Protein AF-A0A383F7Q1-F1 (afdb_monomer_lite)

Structure (mmCIF, N/CA/C/O backbone):
data_AF-A0A383F7Q1-F1
#
_entry.id   AF-A0A383F7Q1-F1
#
loop_
_atom_site.group_PDB
_atom_site.id
_atom_site.type_symbol
_atom_site.label_atom_id
_atom_site.label_alt_id
_atom_site.label_comp_id
_atom_site.label_asym_id
_atom_site.label_entity_id
_atom_site.label_seq_id
_atom_site.pdbx_PDB_ins_code
_atom_site.Cartn_x
_atom_site.Cartn_y
_atom_site.Cartn_z
_atom_site.occupancy
_atom_site.B_iso_or_equiv
_atom_site.auth_seq_id
_atom_site.auth_comp_id
_atom_site.auth_asym_id
_atom_site.auth_atom_id
_atom_site.pdbx_PDB_model_num
ATOM 1 N N . GLY A 1 1 ? -14.863 2.192 -44.068 1.00 37.00 1 GLY A N 1
ATOM 2 C CA . GLY A 1 1 ? -14.288 1.017 -43.386 1.00 37.00 1 GLY A CA 1
ATOM 3 C C . GLY A 1 1 ? -14.151 1.325 -41.914 1.00 37.00 1 GLY A C 1
ATOM 4 O O . GLY A 1 1 ? -13.379 2.206 -41.568 1.00 37.00 1 GLY A O 1
ATOM 5 N N . TRP A 1 2 ? -14.928 0.644 -41.075 1.00 38.66 2 TRP A N 1
ATOM 6 C CA . TRP A 1 2 ? -15.170 0.954 -39.655 1.00 38.66 2 TRP A CA 1
ATOM 7 C C . TRP A 1 2 ? -13.992 0.669 -38.700 1.00 38.66 2 TRP A C 1
ATOM 9 O O . TRP A 1 2 ? -14.133 0.775 -37.492 1.00 38.66 2 TRP A O 1
ATOM 19 N N . PHE A 1 3 ? -12.809 0.354 -39.230 1.00 49.56 3 PHE A N 1
ATOM 20 C CA . PHE A 1 3 ? -11.633 -0.057 -38.452 1.00 49.56 3 PHE A CA 1
ATOM 21 C C . PHE A 1 3 ? -10.639 1.077 -38.147 1.00 49.56 3 PHE A C 1
ATOM 23 O O . PHE A 1 3 ? -9.501 0.823 -37.762 1.00 49.56 3 PHE A O 1
ATOM 30 N N . LYS A 1 4 ? -11.036 2.344 -38.314 1.00 50.38 4 LYS A N 1
ATOM 31 C CA . LYS A 1 4 ? -10.170 3.509 -38.056 1.00 50.38 4 LYS A CA 1
ATOM 32 C C . LYS A 1 4 ? -10.754 4.442 -36.994 1.00 50.38 4 LYS A C 1
ATOM 34 O O . LYS A 1 4 ? -11.189 5.537 -37.330 1.00 50.38 4 LYS A O 1
ATOM 39 N N . LYS A 1 5 ? -10.737 3.993 -35.733 1.00 47.09 5 LYS A N 1
ATOM 40 C CA . LYS A 1 5 ? -10.436 4.768 -34.501 1.00 47.09 5 LYS A CA 1
ATOM 41 C C . LYS A 1 5 ? -10.984 4.042 -33.270 1.00 47.09 5 LYS A C 1
ATOM 43 O O . LYS A 1 5 ? -12.054 4.361 -32.776 1.00 47.09 5 LYS A O 1
ATOM 48 N N . SER A 1 6 ? -10.218 3.093 -32.752 1.00 43.78 6 SER A N 1
ATOM 49 C CA . SER A 1 6 ? -10.266 2.745 -31.325 1.00 43.78 6 SER A CA 1
ATOM 50 C C . SER A 1 6 ? -8.975 2.029 -30.934 1.00 43.78 6 SER A C 1
ATOM 52 O O . SER A 1 6 ? -8.982 0.953 -30.344 1.00 43.78 6 SER A O 1
ATOM 54 N N . VAL A 1 7 ? -7.837 2.594 -31.336 1.00 48.31 7 VAL A N 1
ATOM 55 C CA . VAL A 1 7 ? -6.577 2.283 -30.666 1.00 48.31 7 VAL A CA 1
ATOM 56 C C . VAL A 1 7 ? -6.422 3.378 -29.626 1.00 48.31 7 VAL A C 1
ATOM 58 O O . VAL A 1 7 ? -5.898 4.450 -29.909 1.00 48.31 7 VAL A O 1
ATOM 61 N N . ASP A 1 8 ? -6.989 3.121 -28.450 1.00 49.12 8 ASP A N 1
ATOM 62 C CA . ASP A 1 8 ? -6.785 3.912 -27.238 1.00 49.12 8 ASP A CA 1
ATOM 63 C C . ASP A 1 8 ? -5.370 3.604 -26.709 1.00 49.12 8 ASP A C 1
ATOM 65 O O . ASP A 1 8 ? -5.141 2.899 -25.721 1.00 49.12 8 ASP A O 1
ATOM 69 N N . THR A 1 9 ? -4.367 4.036 -27.472 1.00 52.88 9 THR A N 1
ATOM 70 C CA . THR A 1 9 ? -2.955 4.038 -27.082 1.00 52.88 9 THR A CA 1
ATOM 71 C C . THR A 1 9 ? -2.767 5.100 -26.007 1.00 52.88 9 THR A C 1
ATOM 73 O O . THR A 1 9 ? -2.426 6.227 -26.323 1.00 52.88 9 THR A O 1
ATOM 76 N N . GLU A 1 10 ? -3.099 4.722 -24.770 1.00 52.03 10 GLU A N 1
ATOM 77 C CA . GLU A 1 10 ? -2.599 5.207 -23.463 1.00 52.03 10 GLU A CA 1
ATOM 78 C C . GLU A 1 10 ? -3.536 4.813 -22.298 1.00 52.03 10 GLU A C 1
ATOM 80 O O . GLU A 1 10 ? -3.481 5.376 -21.205 1.00 52.03 10 GLU A O 1
ATOM 85 N N . GLN A 1 11 ? -4.392 3.800 -22.472 1.00 65.75 11 GLN A N 1
ATOM 86 C CA . GLN A 1 11 ? -5.237 3.331 -21.376 1.00 65.75 11 GLN A CA 1
ATOM 87 C C . GLN A 1 11 ? -4.372 2.714 -20.263 1.00 65.75 11 GLN A C 1
ATOM 89 O O . GLN A 1 11 ? -3.757 1.659 -20.430 1.00 65.75 11 GLN A O 1
ATOM 94 N N . CYS A 1 12 ? -4.294 3.411 -19.130 1.00 80.44 12 CYS A N 1
ATOM 95 C CA . CYS A 1 12 ? -3.627 2.987 -17.901 1.00 80.44 12 CYS A CA 1
ATOM 96 C C . CYS A 1 12 ? -4.105 1.576 -17.513 1.00 80.44 12 CYS A C 1
ATOM 98 O O . CYS A 1 12 ? -5.238 1.403 -17.071 1.00 80.44 12 CYS A O 1
ATOM 100 N N . ARG A 1 13 ? -3.269 0.544 -17.693 1.00 89.06 13 ARG A N 1
ATOM 101 C CA . ARG A 1 13 ? -3.654 -0.845 -17.386 1.00 89.06 13 ARG A CA 1
ATOM 102 C C . ARG A 1 13 ? -3.323 -1.168 -15.934 1.00 89.06 13 ARG A C 1
ATOM 104 O O . ARG A 1 13 ? -2.166 -1.434 -15.616 1.00 89.06 13 ARG A O 1
ATOM 111 N N . ALA A 1 14 ? -4.329 -1.159 -15.063 1.00 94.25 14 ALA A N 1
ATOM 112 C CA . ALA A 1 14 ? -4.154 -1.458 -13.640 1.00 94.25 14 ALA A CA 1
ATOM 113 C C . ALA A 1 14 ? -3.455 -2.805 -13.403 1.00 94.25 14 ALA A C 1
ATOM 115 O O . ALA A 1 14 ? -2.485 -2.866 -12.652 1.00 94.25 14 ALA A O 1
ATOM 116 N N . GLU A 1 15 ? -3.870 -3.837 -14.139 1.00 95.00 15 GLU A N 1
ATOM 117 C CA . GLU A 1 15 ? -3.303 -5.186 -14.061 1.00 95.00 15 GLU A CA 1
ATOM 118 C C . GLU A 1 15 ? -1.792 -5.211 -14.351 1.00 95.00 15 GLU A C 1
ATOM 120 O O . GLU A 1 15 ? -1.025 -5.880 -13.663 1.00 95.00 15 GLU A O 1
ATOM 125 N N . TYR A 1 16 ? -1.323 -4.415 -15.317 1.00 95.31 16 TYR A N 1
ATOM 126 C CA . TYR A 1 16 ? 0.107 -4.319 -15.624 1.00 95.31 16 TYR A CA 1
ATOM 127 C C . TYR A 1 16 ? 0.907 -3.783 -14.430 1.00 95.31 16 TYR A C 1
ATOM 129 O O . TYR A 1 16 ? 1.935 -4.345 -14.048 1.00 95.31 16 TYR A O 1
ATOM 137 N N . TYR A 1 17 ? 0.423 -2.708 -13.805 1.00 97.06 17 TYR A N 1
ATOM 138 C CA . TYR A 1 17 ? 1.087 -2.132 -12.641 1.00 97.06 17 TYR A CA 1
ATOM 139 C C . TYR A 1 17 ? 0.959 -3.017 -11.395 1.00 97.06 17 TYR A C 1
ATOM 141 O O . TYR A 1 17 ? 1.906 -3.082 -10.612 1.00 97.06 17 TYR A O 1
ATOM 149 N N . LEU A 1 18 ? -0.145 -3.753 -11.244 1.00 98.06 18 LEU A N 1
ATOM 150 C CA . LEU A 1 18 ? -0.303 -4.762 -10.198 1.00 98.06 18 LEU A CA 1
ATOM 151 C C . LEU A 1 18 ? 0.793 -5.830 -10.305 1.00 98.06 18 LEU A C 1
ATOM 153 O O . LEU A 1 18 ? 1.527 -6.070 -9.343 1.00 98.06 18 LEU A O 1
ATOM 157 N N . TRP A 1 19 ? 0.972 -6.414 -11.491 1.00 98.00 19 TRP A N 1
ATOM 158 C CA . TRP A 1 19 ? 2.004 -7.429 -11.710 1.00 98.00 19 TRP A CA 1
ATOM 159 C C . TRP A 1 19 ? 3.422 -6.888 -11.561 1.00 98.00 19 TRP A C 1
ATOM 161 O O . TRP A 1 19 ? 4.269 -7.583 -10.999 1.00 98.00 19 TRP A O 1
ATOM 171 N N . LEU A 1 20 ? 3.691 -5.645 -11.972 1.00 97.31 20 LEU A N 1
ATOM 172 C CA . LEU A 1 20 ? 4.979 -5.004 -11.690 1.00 97.31 20 LEU A CA 1
ATOM 173 C C . LEU A 1 20 ? 5.238 -4.882 -10.186 1.00 97.31 20 LEU A C 1
ATOM 175 O O . LEU A 1 20 ? 6.336 -5.204 -9.732 1.00 97.31 20 LEU A O 1
ATOM 179 N N . GLY A 1 21 ? 4.245 -4.453 -9.404 1.00 97.88 21 GLY A N 1
ATOM 180 C CA . GLY A 1 21 ? 4.365 -4.375 -7.948 1.00 97.88 21 GLY A CA 1
ATOM 181 C C . GLY A 1 21 ? 4.677 -5.739 -7.326 1.00 97.88 21 GLY A C 1
ATOM 182 O O . GLY A 1 21 ? 5.629 -5.859 -6.553 1.00 97.88 21 GLY A O 1
ATOM 183 N N . ARG A 1 22 ? 3.968 -6.793 -7.746 1.00 98.06 22 ARG A N 1
ATOM 184 C CA . ARG A 1 22 ? 4.210 -8.179 -7.302 1.00 98.06 22 ARG A CA 1
ATOM 185 C C . ARG A 1 22 ? 5.600 -8.686 -7.682 1.00 98.06 22 ARG A C 1
ATOM 187 O O . ARG A 1 22 ? 6.299 -9.246 -6.838 1.00 98.06 22 ARG A O 1
ATOM 194 N N . ALA A 1 23 ? 6.038 -8.442 -8.917 1.00 97.38 23 ALA A N 1
ATOM 195 C CA . ALA A 1 23 ? 7.365 -8.830 -9.393 1.00 97.38 23 ALA A CA 1
ATOM 196 C C . ALA A 1 23 ? 8.479 -8.129 -8.601 1.00 97.38 23 ALA A C 1
ATOM 198 O O . ALA A 1 23 ? 9.438 -8.773 -8.165 1.00 97.38 23 ALA A O 1
ATOM 199 N N . TYR A 1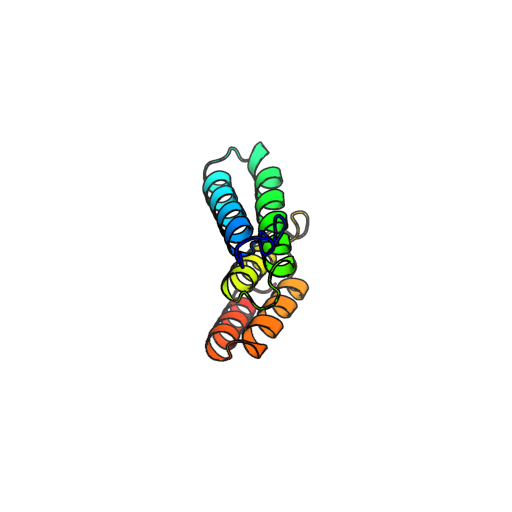 24 ? 8.335 -6.826 -8.339 1.00 95.75 24 TYR A N 1
ATOM 200 C CA . TYR A 1 24 ? 9.264 -6.109 -7.470 1.00 95.75 24 TYR A CA 1
ATOM 201 C C . TYR A 1 24 ? 9.220 -6.622 -6.030 1.00 95.75 24 TYR A C 1
ATOM 203 O O . TYR A 1 24 ? 10.274 -6.694 -5.403 1.00 95.75 24 TYR A O 1
ATOM 211 N N . GLY A 1 25 ? 8.060 -7.027 -5.508 1.00 94.00 25 GLY A N 1
ATOM 212 C CA . GLY A 1 25 ? 7.931 -7.634 -4.180 1.00 94.00 25 GLY A CA 1
ATOM 213 C C . GLY A 1 25 ? 8.706 -8.947 -4.077 1.00 94.00 25 GLY A C 1
ATOM 214 O O . GLY A 1 25 ? 9.537 -9.114 -3.183 1.00 94.00 25 GLY A O 1
ATOM 215 N N . TYR A 1 26 ? 8.531 -9.828 -5.061 1.00 95.06 26 TYR A N 1
ATOM 216 C CA . TYR A 1 26 ? 9.277 -11.082 -5.183 1.00 95.06 26 TYR A CA 1
ATOM 217 C C . TYR A 1 26 ? 10.794 -10.860 -5.293 1.00 95.06 26 TYR A C 1
ATOM 219 O O . TYR A 1 26 ? 11.585 -11.592 -4.692 1.00 95.06 26 TYR A O 1
ATOM 227 N N . TYR A 1 27 ? 11.216 -9.835 -6.038 1.00 92.25 27 TYR A N 1
ATOM 228 C CA . TYR A 1 27 ? 12.628 -9.474 -6.151 1.00 92.25 27 TYR A CA 1
ATOM 229 C C . TYR A 1 27 ? 13.172 -8.840 -4.862 1.00 92.25 27 TYR A C 1
ATOM 231 O O . TYR A 1 27 ? 14.304 -9.116 -4.474 1.00 92.25 27 TYR A O 1
ATOM 239 N N . THR A 1 28 ? 12.360 -8.046 -4.155 1.00 92.56 28 THR A N 1
ATOM 240 C CA . THR A 1 28 ? 12.722 -7.421 -2.870 1.00 92.56 28 THR A CA 1
ATOM 241 C C . THR A 1 28 ? 13.113 -8.482 -1.849 1.00 92.56 28 THR A C 1
ATOM 243 O O . THR A 1 28 ? 14.156 -8.349 -1.218 1.00 92.56 28 THR A O 1
ATOM 246 N N . GLN A 1 29 ? 12.350 -9.575 -1.751 1.00 91.12 29 GLN A N 1
ATOM 247 C CA . GLN A 1 29 ? 12.627 -10.678 -0.819 1.00 91.12 29 GLN A CA 1
ATOM 248 C C . GLN A 1 29 ? 13.979 -11.374 -1.067 1.00 91.12 29 GLN A C 1
ATOM 250 O O . GLN A 1 29 ? 14.521 -11.994 -0.158 1.00 91.12 29 GLN A O 1
ATOM 255 N N . ARG A 1 30 ? 14.542 -11.264 -2.279 1.00 92.25 30 ARG A N 1
ATOM 256 C CA . ARG A 1 30 ? 15.835 -11.863 -2.665 1.00 92.25 30 ARG A CA 1
ATOM 257 C C . ARG A 1 30 ? 16.981 -10.862 -2.732 1.00 92.25 30 ARG A C 1
ATOM 259 O O . ARG A 1 30 ? 18.128 -11.251 -2.934 1.00 92.25 30 ARG A O 1
ATOM 266 N N . ALA A 1 31 ? 16.684 -9.573 -2.625 1.00 91.38 31 ALA A N 1
ATOM 267 C CA . ALA A 1 31 ? 17.683 -8.530 -2.727 1.00 91.38 31 ALA A CA 1
ATOM 268 C C . ALA A 1 31 ? 18.468 -8.389 -1.419 1.00 91.38 31 ALA A C 1
ATOM 270 O O . ALA A 1 31 ? 17.954 -8.651 -0.329 1.00 91.38 31 ALA A O 1
ATOM 271 N N . SER A 1 32 ? 19.704 -7.896 -1.528 1.00 92.00 32 SER A N 1
ATOM 272 C CA . SER A 1 32 ? 20.484 -7.508 -0.355 1.00 92.00 32 SER A CA 1
ATOM 273 C C . SER A 1 32 ? 19.741 -6.456 0.470 1.00 92.00 32 SER A C 1
ATOM 275 O O . SER A 1 32 ? 19.049 -5.594 -0.082 1.00 92.00 32 SER A O 1
ATOM 277 N N . VAL A 1 33 ? 19.928 -6.486 1.790 1.00 89.81 33 VAL A N 1
ATOM 278 C CA . VAL A 1 33 ? 19.274 -5.569 2.743 1.00 89.81 33 VAL A CA 1
ATOM 279 C C . VAL A 1 33 ? 19.443 -4.091 2.370 1.00 89.81 33 VAL A C 1
ATOM 281 O O . VAL A 1 33 ? 18.522 -3.301 2.541 1.00 89.81 33 VAL A O 1
ATOM 284 N N . PHE A 1 34 ? 20.567 -3.724 1.747 1.00 92.88 34 PHE A N 1
ATOM 285 C CA . PHE A 1 34 ? 20.827 -2.365 1.263 1.00 92.88 34 PHE A CA 1
ATOM 286 C C . PHE A 1 34 ? 19.922 -1.935 0.096 1.00 92.88 34 PHE A C 1
ATOM 288 O O . PHE A 1 34 ? 19.640 -0.751 -0.067 1.00 92.88 34 PHE A O 1
ATOM 295 N N . ARG A 1 35 ? 19.459 -2.878 -0.734 1.00 92.06 35 ARG A N 1
ATOM 296 C CA . ARG A 1 35 ? 18.584 -2.608 -1.889 1.00 92.06 35 ARG A CA 1
ATOM 297 C C . ARG A 1 35 ? 17.099 -2.740 -1.557 1.00 92.06 35 ARG A C 1
ATOM 299 O O . ARG A 1 35 ? 16.277 -2.157 -2.265 1.00 92.06 35 ARG A O 1
ATOM 306 N N . GLN A 1 36 ? 16.752 -3.471 -0.498 1.00 92.31 36 GLN A N 1
ATOM 307 C CA . GLN A 1 36 ? 15.363 -3.740 -0.118 1.00 92.31 36 GLN A CA 1
ATOM 308 C C . GLN A 1 36 ? 14.512 -2.470 0.064 1.00 92.31 36 GLN A C 1
ATOM 310 O O . GLN A 1 36 ? 13.441 -2.418 -0.538 1.00 92.31 36 GLN A O 1
ATOM 315 N N . PRO A 1 37 ? 14.961 -1.407 0.767 1.00 93.62 37 PRO A N 1
ATOM 316 C CA . PRO A 1 37 ? 14.169 -0.182 0.919 1.00 93.62 37 PRO A CA 1
ATOM 317 C C . PRO A 1 37 ? 13.792 0.480 -0.410 1.00 93.62 37 PRO A C 1
ATOM 319 O O . PRO A 1 37 ? 12.671 0.957 -0.589 1.00 93.62 37 PRO A O 1
ATOM 322 N N . PHE A 1 38 ? 14.726 0.505 -1.363 1.00 92.50 38 PHE A N 1
ATOM 323 C CA . PHE A 1 38 ? 14.498 1.110 -2.672 1.00 92.50 38 PHE A CA 1
ATOM 324 C C . PHE A 1 38 ? 13.497 0.301 -3.500 1.00 92.50 38 PHE A C 1
ATOM 326 O O . PHE A 1 38 ? 12.623 0.873 -4.152 1.00 92.50 38 PHE A O 1
ATOM 333 N N . LEU A 1 39 ? 13.599 -1.028 -3.453 1.00 94.44 39 LEU A N 1
ATOM 334 C CA . LEU A 1 39 ? 12.677 -1.921 -4.148 1.00 94.44 39 LEU A CA 1
ATOM 335 C C . LEU A 1 39 ? 11.284 -1.903 -3.509 1.00 94.44 39 LEU A C 1
ATOM 337 O O . LEU A 1 39 ? 10.304 -1.796 -4.240 1.00 94.44 39 LEU A O 1
ATOM 341 N N . ALA A 1 40 ? 11.186 -1.873 -2.177 1.00 94.69 40 ALA A N 1
ATOM 342 C CA . ALA A 1 40 ? 9.919 -1.729 -1.460 1.00 94.69 40 ALA A CA 1
ATOM 343 C C . ALA A 1 40 ? 9.174 -0.452 -1.884 1.00 94.69 40 ALA A C 1
ATOM 345 O O . ALA A 1 40 ? 8.000 -0.506 -2.244 1.00 94.69 40 ALA A O 1
ATOM 346 N N . LYS A 1 41 ? 9.875 0.686 -1.999 1.00 95.12 41 LYS A N 1
ATOM 347 C CA . LYS A 1 41 ? 9.263 1.917 -2.529 1.00 95.12 41 LYS A CA 1
ATOM 348 C C . LYS A 1 41 ? 8.756 1.770 -3.969 1.00 95.12 41 LYS A C 1
ATOM 350 O O . LYS A 1 41 ? 7.785 2.429 -4.331 1.00 95.12 41 LYS A O 1
ATOM 355 N N . LYS A 1 42 ? 9.384 0.934 -4.806 1.00 96.44 42 LYS A N 1
ATOM 356 C CA . LYS A 1 42 ? 8.857 0.634 -6.150 1.00 96.44 42 LYS A CA 1
ATOM 357 C C . LYS A 1 42 ? 7.586 -0.204 -6.083 1.00 96.44 42 LYS A C 1
ATOM 359 O O . LYS A 1 42 ? 6.652 0.104 -6.814 1.00 96.44 42 LYS A O 1
ATOM 364 N N . VAL A 1 43 ? 7.529 -1.196 -5.191 1.00 98.06 43 VAL A N 1
ATOM 365 C CA . VAL A 1 43 ? 6.315 -1.993 -4.936 1.00 98.06 43 VAL A CA 1
ATOM 366 C C . VAL A 1 43 ? 5.139 -1.072 -4.619 1.00 98.06 43 VAL A C 1
ATOM 368 O O . VAL A 1 43 ? 4.140 -1.097 -5.335 1.00 98.06 43 VAL A O 1
ATOM 371 N N . GLN A 1 44 ? 5.308 -0.182 -3.634 1.00 98.19 44 GLN A N 1
ATOM 372 C CA . GLN A 1 44 ? 4.289 0.801 -3.258 1.00 98.19 44 GLN A CA 1
ATOM 373 C C . GLN A 1 44 ? 3.813 1.625 -4.458 1.00 98.19 44 GLN A C 1
ATOM 375 O O . GLN A 1 44 ? 2.619 1.682 -4.733 1.00 98.19 44 GLN A O 1
ATOM 380 N N . LYS A 1 45 ? 4.748 2.239 -5.196 1.00 98.12 45 LYS A N 1
ATOM 381 C CA . LYS A 1 45 ? 4.426 3.110 -6.336 1.00 98.12 45 LYS A CA 1
ATOM 382 C C . LYS A 1 45 ? 3.647 2.382 -7.425 1.00 98.12 45 LYS A C 1
ATOM 384 O O . LYS A 1 45 ? 2.762 2.969 -8.041 1.00 98.12 45 LYS A O 1
ATOM 389 N N . HIS A 1 46 ? 3.982 1.123 -7.688 1.00 98.31 46 HIS A N 1
ATOM 390 C CA . HIS A 1 46 ? 3.286 0.335 -8.697 1.00 98.31 46 HIS A CA 1
ATOM 391 C C . HIS A 1 46 ? 1.876 -0.050 -8.247 1.00 98.31 46 HIS A C 1
ATOM 393 O O . HIS A 1 46 ? 0.946 0.086 -9.038 1.00 98.31 46 HIS A O 1
ATOM 399 N N . PHE A 1 47 ? 1.675 -0.413 -6.982 1.00 98.56 47 PHE A N 1
ATOM 400 C CA . PHE A 1 47 ? 0.329 -0.645 -6.454 1.00 98.56 47 PHE A CA 1
ATOM 401 C C . PHE A 1 47 ? -0.518 0.635 -6.413 1.00 98.56 47 PHE A C 1
ATOM 403 O O . PHE A 1 47 ? -1.665 0.620 -6.855 1.00 98.56 47 PHE A O 1
ATOM 410 N N . GLU A 1 48 ? 0.049 1.769 -5.990 1.00 98.38 48 GLU A N 1
ATOM 411 C CA . GLU A 1 48 ? -0.622 3.078 -6.055 1.00 98.38 48 GLU A CA 1
ATOM 412 C C . GLU A 1 48 ? -1.017 3.427 -7.495 1.00 98.38 48 GLU A C 1
ATOM 414 O O . GLU A 1 48 ? -2.137 3.878 -7.747 1.00 98.38 48 GLU A O 1
ATOM 419 N N . ARG A 1 49 ? -0.132 3.162 -8.464 1.00 97.88 49 ARG A N 1
ATOM 420 C CA . ARG A 1 49 ? -0.433 3.379 -9.880 1.00 97.88 49 ARG A CA 1
ATOM 421 C C . ARG A 1 49 ? -1.524 2.439 -10.387 1.00 97.88 49 ARG A C 1
ATOM 423 O O . ARG A 1 49 ? -2.376 2.899 -11.137 1.00 97.88 49 ARG A O 1
ATOM 430 N N . ALA A 1 50 ? -1.539 1.176 -9.963 1.00 97.81 50 ALA A N 1
ATOM 431 C CA . ALA A 1 50 ? -2.592 0.226 -10.316 1.00 97.81 50 ALA A CA 1
ATOM 432 C C . ALA A 1 50 ? -3.968 0.703 -9.822 1.00 97.81 50 ALA A C 1
ATOM 434 O O . ALA A 1 50 ? -4.906 0.776 -10.613 1.00 97.81 50 ALA A O 1
ATOM 435 N N . VAL A 1 51 ? -4.064 1.132 -8.558 1.00 98.19 51 VAL A N 1
ATOM 436 C CA . VAL A 1 51 ? -5.299 1.698 -7.981 1.00 98.19 51 VAL A CA 1
ATOM 437 C C . VAL A 1 51 ? -5.689 3.020 -8.651 1.00 98.19 51 VAL A C 1
ATOM 439 O O . VAL A 1 51 ? -6.871 3.299 -8.821 1.00 98.19 51 VAL A O 1
ATOM 442 N N . SER A 1 52 ? -4.716 3.841 -9.056 1.00 96.88 52 SER A N 1
ATOM 443 C CA . SER A 1 52 ? -4.978 5.064 -9.822 1.00 96.88 52 SER A CA 1
ATOM 444 C C . SER A 1 52 ? -5.482 4.777 -11.239 1.00 96.88 52 SER A C 1
ATOM 446 O O . SER A 1 52 ? -6.286 5.560 -11.737 1.00 96.88 52 SER A O 1
ATOM 448 N N . CYS A 1 53 ? -5.003 3.714 -11.892 1.00 95.94 53 CYS A N 1
ATOM 449 C CA . CYS A 1 53 ? -5.476 3.310 -13.217 1.00 95.94 53 CYS A CA 1
ATOM 450 C C . CYS A 1 53 ? -6.914 2.790 -13.167 1.00 95.94 53 CYS A C 1
ATOM 452 O O . CYS A 1 53 ? -7.721 3.149 -14.017 1.00 95.94 53 CYS A O 1
ATOM 454 N N . ASP A 1 54 ? -7.218 1.940 -12.186 1.00 96.19 54 ASP A N 1
ATOM 455 C CA . ASP A 1 54 ? -8.556 1.406 -11.956 1.00 96.19 54 ASP A CA 1
ATOM 456 C C . ASP A 1 54 ? -8.875 1.436 -10.454 1.00 96.19 54 ASP A C 1
ATOM 458 O O . ASP A 1 54 ? -8.503 0.528 -9.698 1.00 96.19 54 ASP A O 1
ATOM 462 N N . PRO A 1 55 ? -9.616 2.462 -10.002 1.00 96.38 55 PRO A N 1
ATOM 463 C CA . PRO A 1 55 ? -10.063 2.553 -8.624 1.00 96.38 55 PRO A CA 1
ATOM 464 C C . PRO A 1 55 ? -11.002 1.417 -8.209 1.00 96.38 55 PRO A C 1
ATOM 466 O O . PRO A 1 55 ? -11.306 1.318 -7.025 1.00 96.38 55 PRO A O 1
ATOM 469 N N . ASN A 1 56 ? -11.506 0.579 -9.110 1.00 96.12 56 ASN A N 1
ATOM 470 C CA . ASN A 1 56 ? -12.365 -0.555 -8.773 1.00 96.12 56 ASN A CA 1
ATOM 471 C C . ASN A 1 56 ? -11.622 -1.889 -8.707 1.00 96.12 56 ASN A C 1
ATOM 473 O O . ASN A 1 56 ? -12.208 -2.888 -8.291 1.00 96.12 56 ASN A O 1
ATOM 477 N N . HIS A 1 57 ? -10.317 -1.888 -8.978 1.00 97.50 57 HIS A N 1
ATOM 47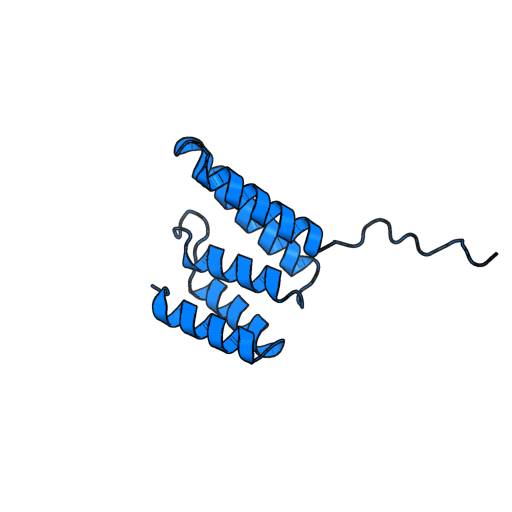8 C CA . HIS A 1 57 ? -9.492 -3.085 -8.968 1.00 97.50 57 HIS A CA 1
ATOM 479 C C . HIS A 1 57 ? -9.241 -3.615 -7.549 1.00 97.50 57 HIS A C 1
ATOM 481 O O . HIS A 1 57 ? -8.270 -3.247 -6.880 1.00 97.50 57 HIS A O 1
ATOM 487 N N . VAL A 1 58 ? -10.103 -4.524 -7.089 1.00 98.25 58 VAL A N 1
ATOM 488 C CA . VAL A 1 58 ? -10.072 -5.076 -5.722 1.00 98.25 58 VAL A CA 1
ATOM 489 C C . VAL A 1 58 ? -8.700 -5.657 -5.366 1.00 98.25 58 VAL A C 1
ATOM 491 O O . VAL A 1 58 ? -8.149 -5.309 -4.325 1.00 98.25 58 VAL A O 1
ATOM 494 N N . ALA A 1 59 ? -8.088 -6.443 -6.257 1.00 98.38 59 ALA A N 1
ATOM 495 C CA . ALA A 1 59 ? -6.779 -7.046 -5.992 1.00 98.38 59 ALA A CA 1
ATOM 496 C C . ALA A 1 59 ? -5.644 -6.015 -5.834 1.00 98.38 59 ALA A C 1
ATOM 498 O O . ALA A 1 59 ? -4.743 -6.212 -5.027 1.00 98.38 59 ALA A O 1
ATOM 499 N N . ALA A 1 60 ? -5.692 -4.885 -6.550 1.00 98.44 60 ALA A N 1
ATOM 500 C CA . ALA A 1 60 ? -4.661 -3.856 -6.429 1.00 98.44 60 ALA A CA 1
ATOM 501 C C . ALA A 1 60 ? -4.798 -3.086 -5.114 1.00 98.44 60 ALA A C 1
ATOM 503 O O . ALA A 1 60 ? -3.802 -2.734 -4.484 1.00 98.44 60 ALA A O 1
ATOM 504 N N . ARG A 1 61 ? -6.041 -2.864 -4.672 1.00 98.75 61 ARG A N 1
ATOM 505 C CA . ARG A 1 61 ? -6.321 -2.289 -3.354 1.00 98.75 61 ARG A CA 1
ATOM 506 C C . ARG A 1 61 ? -5.882 -3.217 -2.231 1.00 98.75 61 ARG A C 1
ATOM 508 O O . ARG A 1 61 ? -5.349 -2.722 -1.245 1.00 98.75 61 ARG A O 1
ATOM 515 N N . TRP A 1 62 ? -6.073 -4.525 -2.396 1.00 98.75 62 TRP A N 1
ATOM 516 C CA . TRP A 1 62 ? -5.640 -5.529 -1.427 1.00 98.75 62 TRP A CA 1
ATOM 517 C C . TRP A 1 62 ? -4.119 -5.522 -1.258 1.00 98.75 62 TRP A C 1
ATOM 519 O O . TRP A 1 62 ? -3.614 -5.313 -0.156 1.00 98.75 62 TRP A O 1
ATOM 529 N N . ASP A 1 63 ? -3.381 -5.627 -2.363 1.00 98.75 63 ASP A N 1
ATOM 530 C CA . ASP A 1 63 ? -1.918 -5.589 -2.351 1.00 98.75 63 ASP A CA 1
ATOM 531 C C . ASP A 1 63 ? -1.379 -4.260 -1.775 1.00 98.75 63 ASP A C 1
ATOM 533 O O . ASP A 1 63 ? -0.411 -4.247 -1.006 1.00 98.75 63 ASP A O 1
ATOM 537 N N . LEU A 1 64 ? -2.025 -3.127 -2.091 1.00 98.81 64 LEU A N 1
ATOM 538 C CA . LEU A 1 64 ? -1.658 -1.820 -1.539 1.00 98.81 64 LEU A CA 1
ATOM 539 C C . LEU A 1 64 ? -1.950 -1.717 -0.033 1.00 98.81 64 LEU A C 1
ATOM 541 O O . LEU A 1 64 ? -1.142 -1.167 0.716 1.00 98.81 64 LEU A O 1
ATOM 545 N N . MET A 1 65 ? -3.089 -2.249 0.416 1.00 98.75 65 MET A N 1
ATOM 546 C CA . MET A 1 65 ? -3.451 -2.326 1.830 1.00 98.75 65 MET A CA 1
ATOM 547 C C . MET A 1 65 ? -2.403 -3.119 2.612 1.00 98.75 65 MET A C 1
ATOM 549 O O . MET A 1 65 ? -1.891 -2.626 3.618 1.00 98.75 65 MET A O 1
ATOM 553 N N . GLU A 1 66 ? -2.059 -4.322 2.145 1.00 98.31 66 GLU A N 1
ATOM 554 C CA . GLU A 1 66 ? -1.057 -5.169 2.794 1.00 98.31 66 GLU A CA 1
ATOM 555 C C . GLU A 1 66 ? 0.311 -4.487 2.851 1.00 98.31 66 GLU A C 1
ATOM 557 O O . GLU A 1 66 ? 0.978 -4.539 3.889 1.00 98.31 66 GLU A O 1
ATOM 562 N N . TYR A 1 67 ? 0.722 -3.812 1.769 1.00 98.25 67 TYR A N 1
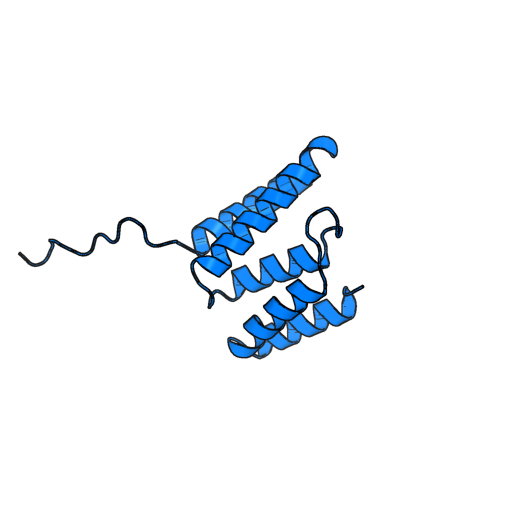ATOM 563 C CA . TYR A 1 67 ? 1.955 -3.027 1.773 1.00 98.25 67 TYR A CA 1
ATOM 564 C C . TYR A 1 67 ? 1.921 -1.970 2.882 1.00 98.25 67 TYR A C 1
ATOM 566 O O . TYR A 1 67 ? 2.860 -1.879 3.675 1.00 98.25 67 TYR A O 1
ATOM 574 N N . TYR A 1 68 ? 0.836 -1.195 2.977 1.00 98.50 68 TYR A N 1
ATOM 575 C CA . TYR A 1 68 ? 0.703 -0.160 3.999 1.00 98.50 68 TYR A CA 1
ATOM 576 C C . TYR A 1 68 ? 0.661 -0.712 5.429 1.00 98.50 68 TYR A C 1
ATOM 578 O O . TYR A 1 68 ? 1.150 -0.032 6.328 1.00 98.50 68 TYR A O 1
ATOM 586 N N . LEU A 1 69 ? 0.130 -1.915 5.662 1.00 97.75 69 LEU A N 1
ATOM 587 C CA . LEU A 1 69 ? 0.155 -2.546 6.988 1.00 97.75 69 LEU A CA 1
ATOM 588 C C . LEU A 1 69 ? 1.543 -3.061 7.375 1.00 97.75 69 LEU A C 1
ATOM 590 O O . LEU A 1 69 ? 1.959 -2.916 8.523 1.00 97.75 69 LEU A O 1
ATOM 594 N N . ARG A 1 70 ? 2.259 -3.683 6.433 1.00 95.38 70 ARG 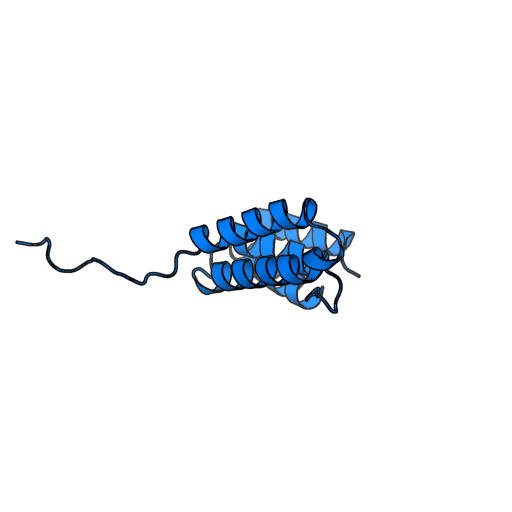A N 1
ATOM 595 C CA . ARG A 1 70 ? 3.499 -4.415 6.733 1.00 95.38 70 ARG A CA 1
ATOM 596 C C . ARG A 1 70 ? 4.753 -3.551 6.660 1.00 95.38 70 ARG A C 1
ATOM 598 O O . ARG A 1 70 ? 5.713 -3.813 7.385 1.00 95.38 70 ARG A O 1
ATOM 605 N N . ALA A 1 71 ? 4.786 -2.549 5.783 1.00 95.44 71 ALA A N 1
ATOM 606 C CA . ALA A 1 71 ? 5.966 -1.710 5.624 1.00 95.44 71 ALA A CA 1
ATOM 607 C C . ALA A 1 71 ? 6.219 -0.857 6.887 1.00 95.44 71 ALA A C 1
ATOM 609 O O . ALA A 1 71 ? 5.279 -0.375 7.517 1.00 95.44 71 ALA A O 1
ATOM 610 N N . PRO A 1 72 ? 7.485 -0.597 7.261 1.00 94.56 72 PRO A N 1
ATOM 611 C CA . PRO A 1 72 ? 7.809 0.429 8.248 1.00 94.56 72 PRO A CA 1
ATOM 612 C C . PRO A 1 72 ? 7.289 1.810 7.827 1.00 94.56 72 PRO A C 1
ATOM 614 O O . PRO A 1 72 ? 7.274 2.135 6.639 1.00 94.56 72 PRO A O 1
ATOM 617 N N . GLY A 1 73 ? 6.945 2.669 8.793 1.00 95.31 73 GLY A N 1
ATOM 618 C CA . GLY A 1 73 ? 6.406 4.008 8.510 1.00 95.31 73 GLY A CA 1
ATOM 619 C C . GLY A 1 73 ? 7.313 4.862 7.612 1.00 95.31 73 GLY A C 1
ATOM 620 O O . GLY A 1 73 ? 6.850 5.456 6.641 1.00 95.31 73 GLY A O 1
ATOM 621 N N . PHE A 1 74 ? 8.632 4.836 7.842 1.00 93.56 74 PHE A N 1
ATOM 622 C CA . PHE A 1 74 ? 9.607 5.557 7.006 1.00 93.56 74 PHE A CA 1
ATOM 623 C C . PHE A 1 74 ? 9.753 4.985 5.578 1.00 93.56 74 PHE A C 1
ATOM 625 O O . PHE A 1 74 ? 10.308 5.640 4.691 1.00 93.56 74 PHE A O 1
ATOM 632 N N . LEU A 1 75 ? 9.240 3.773 5.337 1.00 95.12 75 LEU A N 1
ATOM 633 C CA . LEU A 1 75 ? 9.151 3.124 4.024 1.00 95.12 75 LEU A CA 1
ATOM 634 C C . LEU A 1 75 ? 7.744 3.192 3.416 1.00 95.12 75 LEU A C 1
ATOM 636 O O . LEU A 1 75 ? 7.490 2.547 2.400 1.00 95.12 75 LEU A O 1
ATOM 640 N N . GLY A 1 76 ? 6.856 4.000 3.998 1.00 94.25 76 GLY A N 1
ATOM 641 C CA . GLY A 1 76 ? 5.520 4.260 3.469 1.00 94.25 76 GLY A CA 1
ATOM 642 C C . GLY A 1 76 ? 4.397 3.491 4.159 1.00 94.25 76 GLY A C 1
ATOM 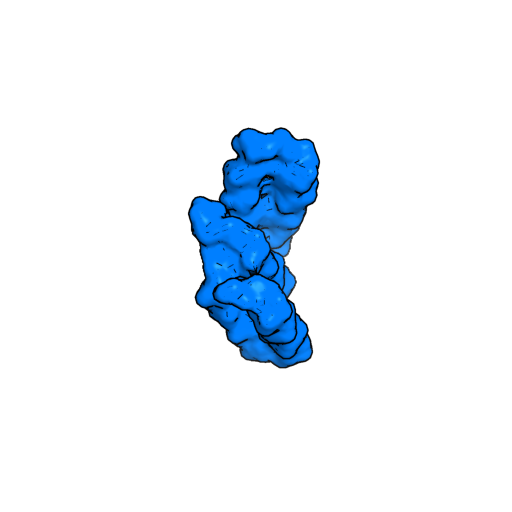643 O O . GLY A 1 76 ? 3.250 3.656 3.753 1.00 94.25 76 GLY A O 1
ATOM 644 N N . GLY A 1 77 ? 4.688 2.699 5.197 1.00 97.31 77 GLY A N 1
ATOM 645 C CA . GLY A 1 77 ? 3.662 2.051 6.016 1.00 97.31 77 GLY A CA 1
ATOM 646 C C . GLY A 1 77 ? 2.711 3.047 6.681 1.00 97.31 77 GLY A C 1
ATOM 647 O O . GLY A 1 77 ? 3.125 4.121 7.123 1.00 97.31 77 GLY A O 1
ATOM 648 N N . SER A 1 78 ? 1.425 2.708 6.746 1.00 97.94 78 SER A N 1
ATOM 649 C CA . SER A 1 78 ? 0.388 3.529 7.366 1.00 97.94 78 SER A CA 1
ATOM 650 C C . SER A 1 78 ? -0.906 2.739 7.595 1.00 97.94 78 SER A C 1
ATOM 652 O O . SER A 1 78 ? -1.656 2.489 6.649 1.00 97.94 78 SER A O 1
ATOM 654 N N . THR A 1 79 ? -1.243 2.446 8.859 1.00 98.38 79 THR A N 1
ATOM 655 C CA . THR A 1 79 ? -2.535 1.834 9.234 1.00 98.38 79 THR A CA 1
ATOM 656 C C . THR A 1 79 ? -3.720 2.657 8.713 1.00 98.38 79 THR A C 1
ATOM 658 O O . THR A 1 79 ? -4.718 2.103 8.258 1.00 98.38 79 THR A O 1
ATOM 661 N N . LYS A 1 80 ? -3.603 3.994 8.705 1.00 98.38 80 LYS A N 1
ATOM 662 C CA . LYS A 1 80 ? -4.631 4.887 8.148 1.00 98.38 80 LYS A CA 1
ATOM 663 C C . LYS A 1 80 ? -4.874 4.608 6.661 1.00 98.38 80 LYS A C 1
ATOM 665 O O . LYS A 1 80 ? -6.013 4.372 6.272 1.00 98.38 80 LYS A O 1
ATOM 670 N N . LYS A 1 81 ? -3.817 4.577 5.843 1.00 98.56 81 LYS A N 1
ATOM 671 C CA . LYS A 1 81 ? -3.955 4.316 4.401 1.00 98.56 81 LYS A CA 1
ATOM 672 C C . LYS A 1 81 ? -4.418 2.890 4.104 1.00 98.56 81 LYS A C 1
ATOM 674 O O . LYS A 1 81 ? -5.150 2.678 3.142 1.00 98.56 81 LYS A O 1
ATOM 679 N N . ALA A 1 82 ? -4.045 1.918 4.936 1.00 98.69 82 ALA A N 1
ATOM 680 C CA . ALA A 1 82 ? -4.589 0.566 4.840 1.00 98.69 82 ALA A CA 1
ATOM 681 C C . ALA A 1 82 ? -6.115 0.551 5.045 1.00 98.69 82 ALA A C 1
ATOM 683 O O . ALA A 1 82 ? -6.836 -0.007 4.221 1.00 98.69 82 ALA A O 1
ATOM 684 N N . LYS A 1 83 ? -6.626 1.246 6.073 1.00 98.69 83 LYS A N 1
ATOM 685 C CA . LYS A 1 83 ? -8.074 1.386 6.325 1.00 98.69 83 LYS A CA 1
ATOM 686 C C . LYS A 1 83 ? -8.818 2.061 5.171 1.00 98.69 83 LYS A C 1
ATOM 688 O O . LYS A 1 83 ? -9.938 1.663 4.853 1.00 98.69 83 LYS A O 1
ATOM 693 N N . GLU A 1 84 ? -8.200 3.037 4.505 1.00 98.75 84 GLU A N 1
ATOM 694 C CA . GLU A 1 84 ? -8.759 3.657 3.292 1.00 98.75 84 GLU A CA 1
ATOM 695 C C . GLU A 1 84 ? -8.937 2.621 2.168 1.00 98.75 84 GLU A C 1
ATOM 697 O O . GLU A 1 84 ? -9.987 2.578 1.523 1.00 98.75 84 GLU A O 1
ATOM 702 N N . GLN A 1 85 ? -7.955 1.733 1.969 1.00 98.81 85 GLN A N 1
ATOM 703 C CA . GLN A 1 85 ? -8.068 0.656 0.982 1.00 98.81 85 GLN A CA 1
ATOM 704 C C . GLN A 1 85 ? -9.104 -0.400 1.384 1.00 98.81 85 GLN A C 1
ATOM 706 O O . GLN A 1 85 ? -9.914 -0.774 0.540 1.00 98.81 85 GLN A O 1
ATOM 711 N N . ALA A 1 86 ? -9.148 -0.834 2.648 1.00 98.75 86 ALA A N 1
ATOM 712 C CA . ALA A 1 86 ? -10.155 -1.785 3.135 1.00 98.75 86 ALA A CA 1
ATOM 713 C C . ALA A 1 86 ? -11.584 -1.242 3.016 1.00 98.75 86 ALA A C 1
ATOM 715 O O . ALA A 1 86 ? -12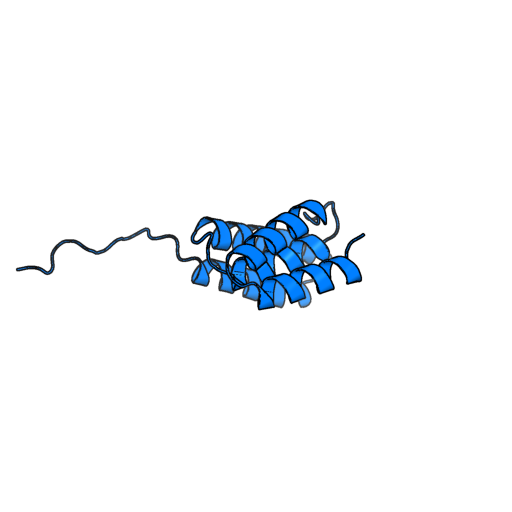.482 -1.950 2.568 1.00 98.75 86 ALA A O 1
ATOM 716 N N . THR A 1 87 ? -11.792 0.043 3.321 1.00 98.81 87 THR A N 1
ATOM 717 C CA . THR A 1 87 ? -13.078 0.723 3.088 1.00 98.81 87 THR A CA 1
ATOM 718 C C . THR A 1 87 ? -13.469 0.652 1.615 1.00 98.81 87 THR A C 1
ATOM 720 O O . THR A 1 87 ? -14.598 0.300 1.273 1.00 98.81 87 THR A O 1
ATOM 723 N N . ALA A 1 88 ? -12.521 0.950 0.726 1.00 98.69 88 ALA A N 1
ATOM 724 C CA . ALA A 1 88 ? -12.755 0.888 -0.704 1.00 98.69 88 ALA A CA 1
ATOM 725 C C . ALA A 1 88 ? -13.038 -0.548 -1.188 1.00 98.69 88 ALA A C 1
ATOM 727 O O . ALA A 1 88 ? -13.923 -0.736 -2.023 1.00 98.69 88 ALA A O 1
ATOM 728 N N . ILE A 1 89 ? -12.336 -1.556 -0.665 1.00 98.81 89 ILE A N 1
ATOM 729 C CA . ILE A 1 89 ? -12.600 -2.974 -0.945 1.00 98.81 89 ILE A CA 1
ATOM 730 C C . ILE A 1 89 ? -14.023 -3.331 -0.503 1.00 98.81 89 ILE A C 1
ATOM 732 O O . ILE A 1 89 ? -14.789 -3.813 -1.329 1.00 98.81 89 ILE A O 1
ATOM 736 N N . GLN A 1 90 ? -14.414 -3.015 0.736 1.00 98.62 90 GLN A N 1
ATOM 737 C CA . GLN A 1 90 ? -15.743 -3.306 1.291 1.00 98.62 90 GLN A CA 1
ATOM 738 C C . GLN A 1 90 ? -16.884 -2.745 0.438 1.00 98.62 90 GLN A C 1
ATOM 740 O O . GLN A 1 90 ? -17.877 -3.431 0.211 1.00 98.62 90 GLN A O 1
ATOM 745 N N . GLN A 1 91 ? -16.738 -1.514 -0.061 1.00 98.38 91 GLN A N 1
ATOM 746 C CA . GLN A 1 91 ? -17.731 -0.876 -0.935 1.00 98.38 91 GLN A CA 1
ATOM 747 C C . GLN A 1 91 ? -17.931 -1.615 -2.267 1.00 98.38 91 GLN A C 1
ATOM 749 O O . GLN A 1 91 ? -18.978 -1.471 -2.891 1.00 98.38 91 GLN A O 1
ATOM 754 N N . ARG A 1 92 ? -16.923 -2.362 -2.729 1.00 97.69 92 ARG A N 1
ATOM 755 C CA . ARG A 1 92 ? -16.906 -3.040 -4.038 1.00 97.69 92 ARG A CA 1
ATOM 756 C C . ARG A 1 92 ? -17.215 -4.526 -3.916 1.00 97.69 92 ARG A C 1
ATOM 758 O O . ARG A 1 92 ? -17.911 -5.085 -4.754 1.00 97.69 92 ARG A O 1
ATOM 765 N N . ASN A 1 93 ? -16.681 -5.154 -2.877 1.00 98.25 93 ASN A N 1
ATOM 766 C CA . ASN A 1 93 ? -16.873 -6.551 -2.542 1.00 98.25 93 ASN A CA 1
ATOM 767 C C . ASN A 1 93 ? -16.932 -6.686 -1.009 1.00 98.25 93 ASN A C 1
ATOM 769 O O . ASN A 1 93 ? -15.889 -6.647 -0.350 1.00 98.25 93 ASN A O 1
ATOM 773 N N . PRO A 1 94 ? -18.134 -6.861 -0.430 1.00 98.19 94 PRO A N 1
ATOM 774 C CA . PRO A 1 94 ? -18.296 -6.931 1.015 1.00 98.19 94 PRO A CA 1
ATOM 775 C C . PRO A 1 94 ? -17.560 -8.089 1.699 1.00 98.19 94 PRO A C 1
ATOM 777 O O . PRO A 1 94 ? -17.091 -7.921 2.820 1.00 98.19 94 PRO A O 1
ATOM 780 N N . GLN A 1 95 ? -17.444 -9.245 1.037 1.00 98.38 95 GLN A N 1
ATOM 781 C CA . GLN A 1 95 ? -16.768 -10.420 1.599 1.00 98.38 95 GLN A CA 1
ATOM 782 C C . GLN A 1 95 ? -15.258 -10.197 1.680 1.00 98.38 95 GLN A C 1
ATOM 784 O O . GLN A 1 95 ? -14.639 -10.462 2.706 1.00 98.38 95 GLN A O 1
ATOM 789 N N . GLU A 1 96 ? -14.663 -9.663 0.611 1.00 98.50 96 GLU A N 1
ATOM 790 C CA . GLU A 1 96 ? -13.246 -9.290 0.622 1.00 98.50 96 GLU A CA 1
ATOM 791 C C . GLU A 1 96 ? -12.992 -8.129 1.588 1.00 98.50 96 GLU A C 1
ATOM 793 O O . GLU A 1 96 ? -11.984 -8.114 2.282 1.00 98.50 96 GLU A O 1
ATOM 798 N N . GLY A 1 97 ? -13.924 -7.183 1.709 1.00 98.62 97 GLY A N 1
ATOM 799 C CA . GLY A 1 97 ? -13.811 -6.096 2.679 1.00 98.62 97 GLY A CA 1
ATOM 800 C C . GLY A 1 97 ? -13.764 -6.598 4.118 1.00 98.62 97 GLY A C 1
ATOM 801 O O . GLY A 1 97 ? -12.931 -6.134 4.892 1.00 98.62 97 GLY A O 1
ATOM 802 N N . GLN A 1 98 ? -14.592 -7.585 4.460 1.00 98.62 98 GLN A N 1
ATOM 803 C CA . GLN A 1 98 ? -14.583 -8.183 5.790 1.00 98.62 98 GLN A CA 1
ATOM 804 C C . GLN A 1 98 ? -13.207 -8.780 6.112 1.00 98.62 98 GLN A C 1
ATOM 806 O O . GLN A 1 98 ? -12.614 -8.425 7.131 1.00 98.62 98 GLN A O 1
ATOM 811 N N . LYS A 1 99 ? -12.650 -9.588 5.201 1.00 98.75 99 LYS A N 1
ATOM 812 C CA . LYS A 1 99 ? -11.294 -10.145 5.345 1.00 98.75 99 LYS A CA 1
ATOM 813 C C . LYS A 1 99 ? -10.236 -9.045 5.482 1.00 98.75 99 LYS A C 1
ATOM 815 O O . LYS A 1 99 ? -9.288 -9.182 6.250 1.00 98.75 99 LYS A O 1
ATOM 820 N N . ALA A 1 100 ? -10.387 -7.944 4.740 1.00 98.69 100 ALA A N 1
ATOM 821 C CA . ALA A 1 100 ? -9.474 -6.801 4.792 1.00 98.69 100 ALA A CA 1
ATOM 822 C C . ALA A 1 100 ? -9.440 -6.189 6.198 1.00 98.69 100 ALA A C 1
ATOM 824 O O . ALA A 1 100 ? -8.375 -5.909 6.748 1.00 98.69 100 ALA A O 1
ATOM 825 N N . TRP A 1 101 ? -10.619 -5.991 6.788 1.00 98.62 101 TRP A N 1
ATOM 826 C CA . TRP A 1 101 ? -10.765 -5.439 8.129 1.00 98.62 101 TRP A CA 1
ATOM 827 C C . TRP A 1 101 ? -10.291 -6.395 9.221 1.00 98.62 101 TRP A C 1
ATOM 829 O O . TRP A 1 101 ? -9.665 -5.930 10.172 1.00 98.62 101 TRP A O 1
ATOM 839 N N . GLU A 1 102 ? -10.522 -7.700 9.069 1.00 98.38 102 GLU A N 1
ATOM 840 C CA . GLU A 1 102 ? -9.969 -8.733 9.955 1.00 98.38 102 GLU A CA 1
ATOM 841 C C . GLU A 1 102 ? -8.435 -8.662 9.977 1.00 98.38 102 GLU A C 1
ATOM 843 O O . GLU A 1 102 ? -7.838 -8.550 11.047 1.00 98.38 102 GLU A O 1
ATOM 848 N N . LEU A 1 103 ? -7.795 -8.584 8.805 1.00 98.00 103 LEU A N 1
ATOM 849 C CA . LEU A 1 103 ? -6.339 -8.453 8.712 1.00 98.00 103 LEU A CA 1
ATOM 850 C C . LEU A 1 103 ? -5.819 -7.144 9.333 1.00 98.00 103 LEU A C 1
ATOM 852 O O . LEU A 1 103 ? -4.765 -7.128 9.970 1.00 98.00 103 LEU A O 1
ATOM 856 N N . ILE A 1 104 ? -6.541 -6.029 9.163 1.00 98.31 104 ILE A N 1
ATOM 857 C CA . ILE A 1 104 ? -6.198 -4.755 9.818 1.00 98.31 104 ILE A CA 1
ATOM 858 C C . ILE A 1 104 ? -6.326 -4.869 11.339 1.00 98.31 104 ILE A C 1
ATOM 860 O O . ILE A 1 104 ? -5.509 -4.284 12.043 1.00 98.31 104 ILE A O 1
ATOM 864 N N . ALA A 1 105 ? -7.335 -5.573 11.852 1.00 97.81 105 ALA A N 1
ATOM 865 C CA . ALA A 1 105 ? -7.498 -5.781 13.288 1.00 97.81 105 ALA A CA 1
ATOM 866 C C . ALA A 1 105 ? -6.370 -6.650 13.868 1.00 97.81 105 ALA A C 1
ATOM 868 O O . ALA A 1 105 ? -5.927 -6.396 14.984 1.00 97.81 105 ALA A O 1
ATOM 869 N N . GLU A 1 106 ? -5.880 -7.628 13.102 1.00 96.38 106 GLU A N 1
ATOM 870 C CA . GLU A 1 106 ? -4.779 -8.509 13.501 1.00 96.38 106 GLU A CA 1
ATOM 871 C C . GLU A 1 106 ? -3.407 -7.810 13.466 1.00 96.38 106 GLU A C 1
ATOM 873 O O . GLU A 1 106 ? -2.605 -7.962 14.386 1.00 96.38 106 GLU A O 1
ATOM 878 N N . LEU A 1 107 ? -3.116 -7.048 12.404 1.00 94.56 107 LEU A N 1
ATOM 879 C CA . LEU A 1 107 ? -1.770 -6.515 12.134 1.00 94.56 107 LEU A CA 1
ATOM 880 C C . LEU A 1 107 ? -1.625 -5.005 12.357 1.00 94.56 107 LEU A C 1
ATOM 882 O O . LEU A 1 107 ? -0.507 -4.478 12.323 1.00 94.56 107 LEU A O 1
ATOM 886 N N . GLY A 1 108 ? -2.735 -4.288 12.516 1.00 85.19 108 GLY A N 1
ATOM 887 C CA . GLY A 1 108 ? -2.751 -2.844 12.705 1.00 85.19 108 GLY A CA 1
ATOM 888 C C . GLY A 1 108 ? -2.089 -2.453 14.021 1.00 85.19 108 GLY A C 1
ATOM 889 O O . GLY A 1 108 ? -2.544 -2.844 15.091 1.00 85.19 108 GLY A O 1
ATOM 890 N N . LYS A 1 109 ? -1.021 -1.659 13.925 1.00 73.50 109 LYS A N 1
ATOM 891 C CA . LYS A 1 109 ? -0.392 -0.981 15.066 1.00 73.50 109 LYS A CA 1
ATOM 892 C C . LYS A 1 109 ? -1.109 0.324 15.379 1.00 73.50 109 LYS A C 1
ATOM 894 O O . LYS A 1 109 ? -1.565 0.980 14.403 1.00 73.50 109 LYS A O 1
#

Sequence (109 aa):
GWFKKSVDTEQCRAEYYLWLGRAYGYYTQRASVFRQPFLAKKVQKHFERAVSCDPNHVAARWDLMEYYLRAPGFLGGSTKKAKEQATAIQQRNPQEGQKAWELIAELGK

Secondary structure (DSSP, 8-state):
-TTSS---TT---HHHHHHHHHHHHHHHTTS-TTTHHHHHHHHHHHHHHHHHH-TT-HHHHHHHHHHHHHS-GGGT--HHHHHHHHHHHHHH-HHHHHHHHHHHHHH--

Radius of gyration: 15.93 Å; chains: 1; bounding box: 39×17×58 Å

Organism: NCBI:txid408172

Foldseek 3Di:
DPPPDDPPVPQQALVVLQVQLVVLVVVLVVDDPVCNLVSLLSSLVSLVSSCVSPVLPLSSLLSNLVSQLPDDVVSPHDLVSSVVSLVSNCVNPVVSSVVSVVVSVVRPD

pLDDT: mean 91.33, std 14.96, range [37.0, 98.81]

InterPro domains:
  IPR011990 Tetratricopeptide-like helical domain superfamily [G3DSA:1.25.40.10] (1-107)
  IPR011990 Tetratricopeptide-like helical domain superfamily [SSF48452] (2-90)